Protein AF-A0A4Y3VNN1-F1 (afdb_monomer_lite)

Sequence (61 aa):
MHAAPTAPGEPSATGPRTLCGKDTFAMETARGKTTERPGAPWYPAEYASVVCPDCDAVMET

Secondary structure (DSSP, 8-state):
-PEEESSTT-TT-EEEEETT--BSTTS--------SSTTS-SS-GGGTTTS-HHHHHHH--

Organism: NCBI:txid284043

pLDDT: mean 70.68, std 10.39, range [48.5, 84.75]

Structure (mmCIF, N/CA/C/O backbone):
data_AF-A0A4Y3VNN1-F1
#
_entry.id   AF-A0A4Y3VNN1-F1
#
loop_
_atom_site.group_PDB
_atom_site.id
_atom_site.type_symbol
_atom_site.label_atom_id
_atom_site.label_alt_id
_atom_site.label_comp_id
_atom_site.label_asym_id
_atom_site.label_entity_id
_atom_site.label_seq_id
_atom_site.pdbx_PDB_ins_code
_atom_site.Cartn_x
_atom_site.Cartn_y
_atom_site.Cartn_z
_atom_site.occupancy
_atom_site.B_iso_or_equiv
_atom_site.auth_seq_id
_atom_site.auth_comp_id
_atom_site.auth_asym_id
_atom_site.auth_atom_id
_atom_site.pdbx_PDB_model_num
ATOM 1 N N . MET A 1 1 ? -0.031 -1.804 -4.486 1.00 64.62 1 MET A N 1
ATOM 2 C CA . MET A 1 1 ? 0.635 -2.810 -3.624 1.00 64.62 1 MET A CA 1
ATOM 3 C C . MET A 1 1 ? 2.051 -2.338 -3.377 1.00 64.62 1 MET A C 1
ATOM 5 O O . MET A 1 1 ? 2.647 -1.838 -4.322 1.00 64.62 1 MET A O 1
ATOM 9 N N . HIS A 1 2 ? 2.570 -2.470 -2.157 1.00 65.06 2 HIS A N 1
ATOM 10 C CA . HIS A 1 2 ? 3.961 -2.124 -1.855 1.00 65.06 2 HIS A CA 1
ATOM 11 C C . HIS A 1 2 ? 4.876 -3.340 -2.006 1.00 65.06 2 HIS A C 1
ATOM 13 O O . HIS A 1 2 ? 4.498 -4.466 -1.663 1.00 65.06 2 HIS A O 1
ATOM 19 N N . ALA A 1 3 ? 6.078 -3.102 -2.518 1.00 63.78 3 ALA A N 1
ATOM 20 C CA . ALA A 1 3 ? 7.172 -4.057 -2.454 1.00 63.78 3 ALA A CA 1
ATOM 21 C C . ALA A 1 3 ? 8.118 -3.679 -1.323 1.00 63.78 3 ALA A C 1
ATOM 23 O O . ALA A 1 3 ? 8.324 -2.495 -1.052 1.00 63.78 3 ALA A O 1
ATOM 24 N N . ALA A 1 4 ? 8.713 -4.689 -0.693 1.00 61.09 4 ALA A N 1
ATOM 25 C CA . ALA A 1 4 ? 9.781 -4.461 0.267 1.00 61.09 4 ALA A CA 1
ATOM 26 C C . ALA A 1 4 ? 10.982 -3.795 -0.434 1.00 61.09 4 ALA A C 1
ATOM 28 O O . ALA A 1 4 ? 11.255 -4.141 -1.584 1.00 61.09 4 ALA A O 1
ATOM 29 N N . PRO A 1 5 ? 11.711 -2.873 0.217 1.00 57.59 5 PRO A N 1
ATOM 30 C CA . PRO A 1 5 ? 12.949 -2.329 -0.328 1.00 57.59 5 PRO A CA 1
ATOM 31 C C . PRO A 1 5 ? 13.958 -3.440 -0.642 1.00 57.59 5 PRO A C 1
ATOM 33 O O . PRO A 1 5 ? 14.116 -4.381 0.134 1.00 57.59 5 PRO A O 1
ATOM 36 N N . THR A 1 6 ? 14.672 -3.315 -1.758 1.00 61.88 6 THR A N 1
ATOM 37 C CA . THR A 1 6 ? 15.736 -4.252 -2.164 1.00 61.88 6 THR A CA 1
ATOM 38 C C . THR A 1 6 ? 16.938 -4.189 -1.215 1.00 61.88 6 THR A C 1
ATOM 40 O O . THR A 1 6 ? 17.632 -5.187 -1.036 1.00 61.88 6 THR A O 1
ATOM 43 N N . ALA A 1 7 ? 17.157 -3.041 -0.566 1.00 53.28 7 ALA A N 1
ATOM 44 C CA . ALA A 1 7 ? 18.190 -2.837 0.442 1.00 53.28 7 ALA A CA 1
ATOM 45 C C . ALA A 1 7 ? 17.658 -1.975 1.606 1.00 53.28 7 ALA A C 1
ATOM 47 O O . ALA A 1 7 ? 16.870 -1.049 1.375 1.00 53.28 7 ALA A O 1
ATOM 48 N N . PRO A 1 8 ? 18.084 -2.229 2.860 1.00 53.00 8 PRO A N 1
ATOM 49 C CA . PRO A 1 8 ? 17.790 -1.338 3.979 1.00 53.00 8 PRO A CA 1
ATOM 50 C C . PRO A 1 8 ? 18.296 0.083 3.685 1.00 53.00 8 PRO A C 1
ATOM 52 O O . PRO A 1 8 ? 19.476 0.273 3.413 1.00 53.00 8 PRO A O 1
ATOM 55 N N . GLY A 1 9 ? 17.410 1.081 3.744 1.00 59.09 9 GLY A N 1
ATOM 56 C CA . GLY A 1 9 ? 17.760 2.492 3.520 1.00 59.09 9 GLY A CA 1
ATOM 57 C C . GLY A 1 9 ? 17.567 3.014 2.092 1.00 59.09 9 GLY A C 1
ATOM 58 O O . GLY A 1 9 ? 17.702 4.218 1.889 1.00 59.09 9 GLY A O 1
ATOM 59 N N . GLU A 1 10 ? 17.180 2.172 1.126 1.00 54.69 10 GLU A N 1
ATOM 60 C CA . GLU A 1 10 ? 16.842 2.603 -0.240 1.00 54.69 10 GLU A CA 1
ATOM 61 C C . GLU A 1 10 ? 15.337 2.447 -0.528 1.00 54.69 10 GLU A C 1
ATOM 63 O O . GLU A 1 10 ? 14.914 1.465 -1.145 1.00 54.69 10 GLU A O 1
ATOM 68 N N . PRO A 1 11 ? 14.494 3.415 -0.116 1.00 54.69 11 PRO A N 1
ATOM 69 C CA . PRO A 1 11 ? 13.042 3.335 -0.297 1.00 54.69 11 PRO A CA 1
ATOM 70 C C . PRO A 1 11 ? 12.598 3.318 -1.770 1.00 54.69 11 PRO A C 1
ATOM 72 O O . PRO A 1 11 ? 11.468 2.934 -2.059 1.00 54.69 11 PRO A O 1
ATOM 75 N N . SER A 1 12 ? 13.472 3.699 -2.708 1.00 55.53 12 SER A N 1
ATOM 76 C CA . SER A 1 12 ? 13.160 3.728 -4.144 1.00 55.53 12 SER A CA 1
ATOM 77 C C . SER A 1 12 ? 13.322 2.377 -4.851 1.00 55.53 12 SER A C 1
ATOM 79 O O . SER A 1 12 ? 12.779 2.203 -5.942 1.00 55.53 12 SER A O 1
ATOM 81 N N . ALA A 1 13 ? 14.037 1.408 -4.268 1.00 59.78 13 ALA A N 1
ATOM 82 C CA . ALA A 1 13 ? 14.284 0.118 -4.913 1.00 59.78 13 ALA A CA 1
ATOM 83 C C . ALA A 1 13 ? 13.204 -0.903 -4.522 1.00 59.78 13 ALA A C 1
ATOM 85 O O . ALA A 1 13 ? 13.389 -1.704 -3.610 1.00 59.78 13 ALA A O 1
ATOM 86 N N . THR A 1 14 ? 12.067 -0.874 -5.217 1.00 64.38 14 THR A N 1
ATOM 87 C CA . THR A 1 14 ? 10.983 -1.870 -5.099 1.00 64.38 14 THR A CA 1
ATOM 88 C C . THR A 1 14 ? 11.549 -3.280 -5.317 1.00 64.38 14 THR A C 1
ATOM 90 O O . THR A 1 14 ? 12.083 -3.573 -6.383 1.00 64.38 14 THR A O 1
ATOM 93 N N . GLY A 1 15 ? 11.470 -4.145 -4.306 1.00 70.56 15 GLY A N 1
ATOM 94 C CA . GLY A 1 15 ? 11.930 -5.533 -4.371 1.00 70.56 15 GLY A CA 1
ATOM 95 C C . GLY A 1 15 ? 11.118 -6.379 -5.355 1.00 70.56 15 GLY A C 1
ATOM 96 O O . GLY A 1 15 ? 10.061 -5.946 -5.810 1.00 70.56 15 GLY A O 1
ATOM 97 N N . PRO A 1 16 ? 11.563 -7.608 -5.674 1.00 79.81 16 PRO A N 1
ATOM 98 C CA . PRO A 1 16 ? 11.008 -8.418 -6.768 1.00 79.81 16 PRO A CA 1
ATOM 99 C C . PRO A 1 16 ? 9.592 -8.949 -6.497 1.00 79.81 16 PRO A C 1
ATOM 101 O O . PRO A 1 16 ? 8.964 -9.541 -7.375 1.00 79.81 16 PRO A O 1
ATOM 104 N N . ARG A 1 17 ? 9.089 -8.792 -5.266 1.00 80.06 17 ARG A N 1
ATOM 105 C CA . ARG A 1 17 ? 7.755 -9.239 -4.863 1.00 80.06 17 ARG A CA 1
ATOM 106 C C . ARG A 1 17 ? 7.079 -8.221 -3.952 1.00 80.06 17 ARG A C 1
ATOM 108 O O . ARG A 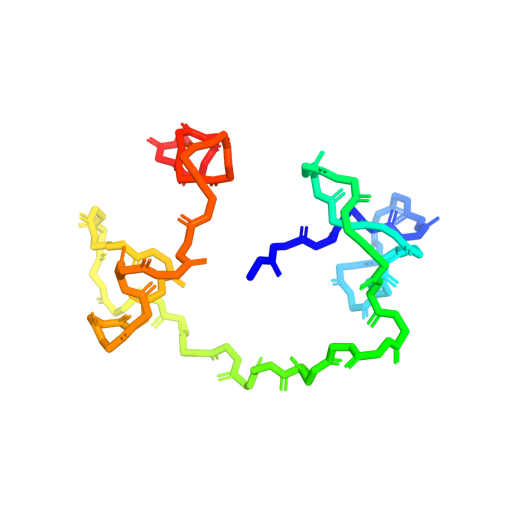1 17 ? 7.733 -7.554 -3.150 1.00 80.06 17 ARG A O 1
ATOM 115 N N . THR A 1 18 ? 5.757 -8.141 -4.053 1.00 78.06 18 THR A N 1
ATOM 116 C CA . THR A 1 18 ? 4.913 -7.422 -3.094 1.00 78.06 18 THR A CA 1
ATOM 117 C C . THR A 1 18 ? 4.893 -8.149 -1.752 1.00 78.06 18 THR A C 1
ATOM 119 O O . THR A 1 18 ? 5.273 -9.318 -1.669 1.00 78.06 18 THR A O 1
ATOM 122 N N . LEU A 1 19 ? 4.381 -7.493 -0.708 1.00 75.50 19 LEU A N 1
ATOM 123 C CA . LEU A 1 19 ? 4.210 -8.120 0.609 1.00 75.50 19 LEU A CA 1
ATOM 124 C C . LEU A 1 19 ? 3.410 -9.439 0.543 1.00 75.50 19 LEU A C 1
ATOM 126 O O . LEU A 1 19 ? 3.810 -10.438 1.125 1.00 75.50 19 LEU A O 1
ATOM 130 N N . CYS A 1 20 ? 2.326 -9.471 -0.237 1.00 79.00 20 CYS A N 1
ATOM 131 C CA . CYS A 1 20 ? 1.524 -10.678 -0.486 1.00 79.00 20 CYS A CA 1
ATOM 132 C C . CYS A 1 20 ? 2.101 -11.610 -1.572 1.00 79.00 20 CYS A C 1
ATOM 134 O O . CYS A 1 20 ? 1.425 -12.521 -2.047 1.00 79.00 20 CYS A O 1
ATOM 136 N N . GLY A 1 21 ? 3.342 -11.384 -2.005 1.00 79.94 21 GLY A N 1
ATOM 137 C CA . GLY A 1 21 ? 4.061 -12.281 -2.898 1.00 79.94 21 GLY A CA 1
ATOM 138 C C . GLY A 1 21 ? 3.663 -12.213 -4.374 1.00 79.94 21 GLY A C 1
ATOM 139 O O . GLY A 1 21 ? 3.934 -13.182 -5.078 1.00 79.94 21 GLY A O 1
ATOM 140 N N . LYS A 1 22 ? 3.060 -11.130 -4.881 1.00 79.00 22 LYS A N 1
ATOM 141 C CA . LYS A 1 22 ? 2.907 -10.933 -6.338 1.00 79.00 22 LYS A CA 1
ATOM 142 C C . LYS A 1 22 ? 4.199 -10.389 -6.941 1.00 79.00 22 LYS A C 1
ATOM 144 O O . LYS A 1 22 ? 4.912 -9.644 -6.280 1.00 79.00 22 LYS A O 1
ATOM 149 N N . ASP A 1 23 ? 4.490 -10.774 -8.177 1.00 81.88 23 ASP A N 1
ATOM 150 C CA . ASP A 1 23 ? 5.644 -10.270 -8.923 1.00 81.88 23 ASP A CA 1
ATOM 151 C C . ASP A 1 23 ? 5.499 -8.767 -9.193 1.00 81.88 23 ASP A C 1
ATOM 153 O O . ASP A 1 23 ? 4.427 -8.322 -9.603 1.00 81.88 23 ASP A O 1
ATOM 157 N N . THR A 1 24 ? 6.553 -7.994 -8.925 1.00 74.81 24 THR A N 1
ATOM 158 C CA . THR A 1 24 ? 6.554 -6.529 -9.084 1.00 74.81 24 THR A CA 1
ATOM 159 C C . THR A 1 24 ? 7.098 -6.078 -10.432 1.00 74.81 24 THR A C 1
ATOM 161 O O . THR A 1 24 ? 6.866 -4.935 -10.816 1.00 74.81 24 THR A O 1
ATOM 164 N N . PHE A 1 25 ? 7.775 -6.958 -11.175 1.00 74.62 25 PHE A N 1
ATOM 165 C C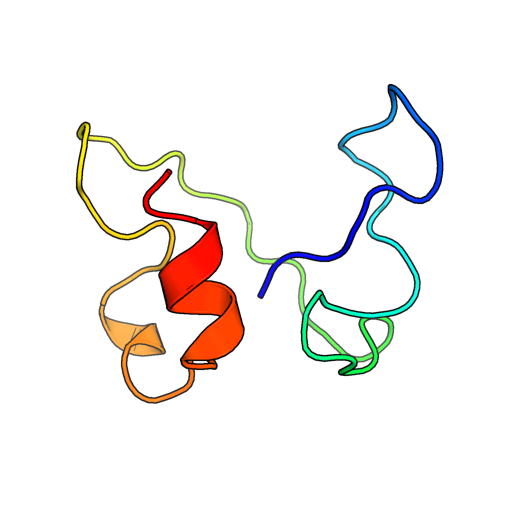A . PHE A 1 25 ? 8.382 -6.635 -12.464 1.00 74.62 25 PHE A CA 1
ATOM 166 C C . PHE A 1 25 ? 7.320 -6.308 -13.521 1.00 74.62 25 PHE A C 1
ATOM 168 O O . PHE A 1 25 ? 7.519 -5.430 -14.356 1.00 74.62 25 PHE A O 1
ATOM 175 N N . ALA A 1 26 ? 6.167 -6.980 -13.458 1.00 75.00 26 ALA A N 1
ATOM 176 C CA . ALA A 1 26 ? 5.029 -6.724 -14.342 1.00 75.00 26 ALA A CA 1
ATOM 177 C C . ALA A 1 26 ? 4.089 -5.597 -13.861 1.00 75.00 26 ALA A C 1
ATOM 179 O O . ALA A 1 26 ? 3.081 -5.326 -14.517 1.00 75.00 26 ALA A O 1
ATOM 180 N N . MET A 1 27 ? 4.356 -4.971 -12.709 1.00 76.44 27 MET A N 1
ATOM 181 C CA . MET A 1 27 ? 3.451 -3.988 -12.105 1.00 76.44 27 MET A CA 1
ATOM 182 C C . MET A 1 27 ? 3.839 -2.558 -12.476 1.00 76.44 27 MET A C 1
ATOM 184 O O . MET A 1 27 ? 5.005 -2.178 -12.426 1.00 76.44 27 MET A O 1
ATOM 188 N N . GLU A 1 28 ? 2.839 -1.734 -12.782 1.00 74.00 28 GLU A N 1
ATOM 189 C CA . GLU A 1 28 ? 3.058 -0.303 -12.964 1.00 74.00 28 GLU A CA 1
ATOM 190 C C . GLU A 1 28 ? 3.360 0.369 -11.616 1.00 74.00 28 GLU A C 1
ATOM 192 O O . GLU A 1 28 ? 2.646 0.183 -10.624 1.00 74.00 28 GLU A O 1
ATOM 197 N N . THR A 1 29 ? 4.413 1.186 -11.579 1.00 70.44 29 THR A N 1
ATOM 198 C CA . THR A 1 29 ? 4.693 2.051 -10.435 1.00 70.44 29 THR A CA 1
ATOM 199 C C . THR A 1 29 ? 3.719 3.220 -10.436 1.00 70.44 29 THR A C 1
ATOM 201 O O . THR A 1 29 ? 3.873 4.170 -11.209 1.00 70.44 29 THR A O 1
ATOM 204 N N . ALA A 1 30 ? 2.737 3.184 -9.538 1.00 68.38 30 ALA A N 1
ATOM 205 C CA . ALA A 1 30 ? 1.903 4.346 -9.279 1.00 68.38 30 ALA A CA 1
ATOM 206 C C . ALA A 1 30 ? 2.790 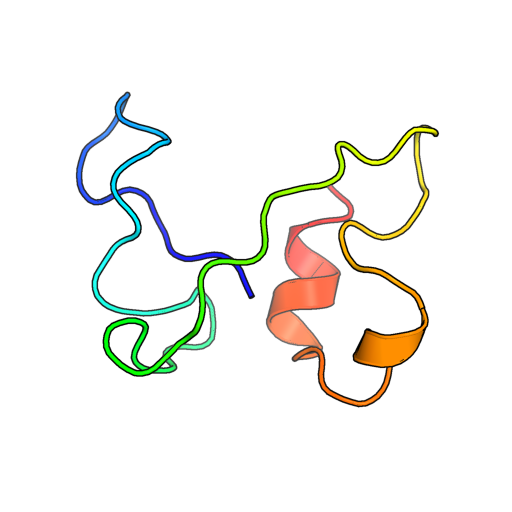5.493 -8.768 1.00 68.38 30 ALA A C 1
ATOM 208 O O . ALA A 1 30 ? 3.557 5.322 -7.817 1.00 68.38 30 ALA A O 1
ATOM 209 N N . ARG A 1 31 ? 2.688 6.678 -9.384 1.00 61.38 31 ARG A N 1
ATOM 210 C CA . ARG A 1 31 ? 3.279 7.894 -8.810 1.00 61.38 31 ARG A CA 1
ATOM 211 C C . ARG A 1 31 ? 2.547 8.166 -7.504 1.00 61.38 31 ARG A C 1
ATOM 213 O O . ARG A 1 31 ? 1.404 8.615 -7.532 1.00 61.38 31 ARG A O 1
ATOM 220 N N . GLY A 1 32 ? 3.181 7.818 -6.386 1.00 58.47 32 GLY A N 1
ATOM 221 C CA . GLY A 1 32 ? 2.594 7.937 -5.060 1.00 58.47 32 GLY A CA 1
ATOM 222 C C . GLY A 1 32 ? 2.020 9.333 -4.858 1.00 58.47 32 GLY A C 1
ATOM 223 O O . GLY A 1 32 ? 2.759 10.315 -4.837 1.00 58.47 32 GLY A O 1
ATOM 224 N N . LYS A 1 33 ? 0.696 9.426 -4.721 1.00 53.88 33 LYS A N 1
ATOM 225 C CA . LYS A 1 33 ? 0.101 10.554 -4.017 1.00 53.88 33 LYS A CA 1
ATOM 226 C C . LYS A 1 33 ? 0.307 10.252 -2.547 1.00 53.88 33 LYS A C 1
ATOM 228 O O . LYS A 1 33 ? -0.272 9.301 -2.033 1.00 53.88 33 LYS A O 1
ATOM 233 N N . THR A 1 34 ? 1.174 11.021 -1.903 1.00 56.94 34 THR A N 1
ATOM 234 C CA . THR A 1 34 ? 1.228 11.088 -0.447 1.00 56.94 34 THR A CA 1
ATOM 235 C C . THR A 1 34 ? -0.192 11.305 0.040 1.00 56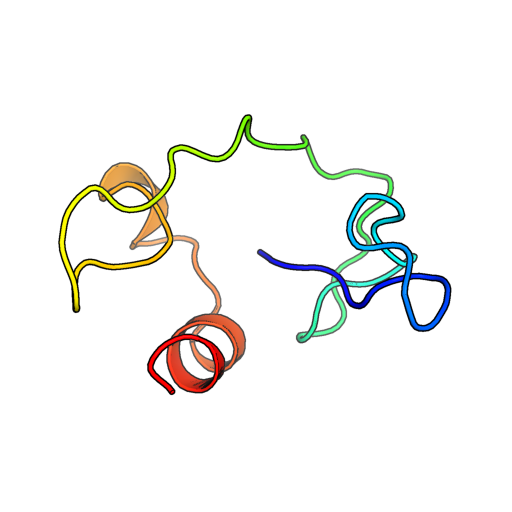.94 34 THR A C 1
ATOM 237 O O . THR A 1 34 ? -0.845 12.263 -0.373 1.00 56.94 34 THR A O 1
ATOM 240 N N . THR A 1 35 ? -0.689 10.383 0.856 1.00 56.56 35 THR A N 1
ATOM 241 C CA . THR A 1 35 ? -2.010 10.495 1.450 1.00 56.56 35 THR A CA 1
ATOM 242 C C . THR A 1 35 ? -2.097 11.839 2.172 1.00 56.56 35 THR A C 1
ATOM 244 O O . THR A 1 35 ? -1.409 12.067 3.163 1.00 56.56 35 THR A O 1
ATOM 247 N N . GLU A 1 36 ? -2.915 12.757 1.654 1.00 59.03 36 GLU A N 1
ATOM 248 C CA . GLU A 1 36 ? -2.965 14.157 2.109 1.00 59.03 36 GLU A CA 1
ATOM 249 C C . GLU A 1 36 ? -3.535 14.305 3.533 1.00 59.03 36 GLU A C 1
ATOM 251 O O . GLU A 1 36 ? -3.528 15.396 4.102 1.00 59.03 36 GLU A O 1
ATOM 256 N N . ARG A 1 37 ? -4.028 13.210 4.133 1.00 63.78 37 ARG A N 1
ATOM 257 C CA . ARG A 1 37 ? -4.657 13.195 5.453 1.00 63.78 37 ARG A CA 1
ATOM 258 C C . ARG A 1 37 ? -4.224 11.974 6.278 1.00 63.78 37 ARG A C 1
ATOM 260 O O . ARG A 1 37 ? -4.319 10.857 5.772 1.00 63.78 37 ARG A O 1
ATOM 267 N N . PRO A 1 38 ? -3.842 12.158 7.556 1.00 68.88 38 PRO A N 1
ATOM 268 C CA . PRO A 1 38 ? -3.640 11.052 8.490 1.00 68.88 38 PRO A CA 1
ATOM 269 C C . PRO A 1 38 ? -4.884 10.150 8.560 1.00 68.88 38 PRO A C 1
ATOM 271 O O . PRO A 1 38 ? -5.995 10.654 8.737 1.00 68.88 38 PRO A O 1
ATOM 274 N N . GLY A 1 39 ? -4.704 8.837 8.392 1.00 72.00 39 GLY A N 1
ATOM 275 C CA . GLY A 1 39 ? -5.786 7.841 8.438 1.00 72.00 39 GLY A CA 1
ATOM 276 C C . GLY A 1 39 ? -6.639 7.727 7.170 1.00 72.00 39 GLY A C 1
ATOM 277 O O . GLY A 1 39 ? -7.697 7.107 7.204 1.00 72.00 39 GLY A O 1
ATOM 278 N N . ALA A 1 40 ? -6.239 8.350 6.057 1.00 75.38 40 ALA A N 1
ATOM 279 C CA . ALA A 1 40 ? -6.802 7.989 4.758 1.00 75.38 40 ALA A CA 1
ATOM 280 C C . ALA A 1 40 ? -6.038 6.785 4.163 1.00 75.38 40 ALA A C 1
ATOM 282 O O . ALA A 1 40 ? -4.833 6.665 4.397 1.00 75.38 40 ALA A O 1
ATOM 283 N N . PRO A 1 41 ? -6.708 5.921 3.374 1.00 78.56 41 PRO A N 1
ATOM 284 C CA . PRO A 1 41 ? -6.055 4.781 2.746 1.00 78.56 41 PRO A CA 1
ATOM 285 C C . PRO A 1 41 ? -4.848 5.207 1.908 1.00 78.56 41 PRO A C 1
ATOM 287 O O . PRO A 1 41 ? -4.862 6.243 1.239 1.00 78.56 41 PRO A O 1
ATOM 290 N N . TRP A 1 42 ? -3.810 4.374 1.898 1.00 76.25 42 TRP A N 1
ATOM 291 C CA . TRP A 1 42 ? -2.586 4.580 1.111 1.00 76.25 42 TRP A CA 1
ATOM 292 C C . TRP A 1 42 ? -2.790 4.397 -0.406 1.00 76.25 42 TRP A C 1
ATOM 294 O O . TRP A 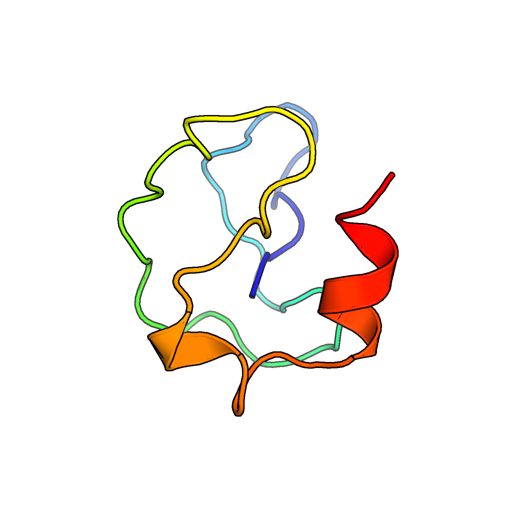1 42 ? -1.852 4.555 -1.190 1.00 76.25 42 TRP A O 1
ATOM 304 N N . TYR A 1 43 ? -4.011 4.071 -0.836 1.00 77.69 43 TYR A N 1
ATOM 305 C CA . TYR A 1 43 ? -4.412 3.922 -2.230 1.00 77.69 43 TYR A CA 1
ATOM 306 C C . TYR A 1 43 ? -5.649 4.775 -2.564 1.00 77.69 43 TYR A C 1
ATOM 308 O O . TYR A 1 43 ? -6.529 4.970 -1.725 1.00 77.69 43 TYR A O 1
ATOM 316 N N . PRO A 1 44 ? -5.755 5.257 -3.814 1.00 78.81 44 PRO A N 1
ATOM 317 C CA . PRO A 1 44 ? -6.975 5.869 -4.332 1.00 78.81 44 PRO A CA 1
ATOM 318 C C . PRO A 1 44 ? -8.203 4.957 -4.235 1.00 78.81 44 PRO A C 1
ATOM 320 O O . PRO A 1 44 ? -8.098 3.744 -4.411 1.00 78.81 44 PRO A O 1
ATOM 323 N N . ALA A 1 45 ? -9.384 5.549 -4.042 1.00 82.50 45 ALA A N 1
ATOM 324 C CA . ALA A 1 45 ? -10.639 4.813 -3.881 1.00 82.50 45 ALA A CA 1
ATOM 325 C C . ALA A 1 45 ? -10.951 3.871 -5.059 1.00 82.50 45 ALA A C 1
ATOM 327 O O . ALA A 1 45 ? -11.527 2.805 -4.838 1.00 82.50 45 ALA A O 1
ATOM 328 N N . GLU A 1 46 ? -10.526 4.205 -6.287 1.00 82.62 46 GLU A N 1
ATOM 329 C CA . GLU A 1 46 ? -10.681 3.316 -7.447 1.00 82.62 46 GLU A CA 1
ATOM 330 C C . GLU A 1 46 ? -10.020 1.938 -7.268 1.00 82.62 46 GLU A C 1
ATOM 332 O O . GLU A 1 46 ? -10.473 0.959 -7.862 1.00 82.62 46 GLU A O 1
ATOM 337 N N . TYR A 1 47 ? -8.995 1.828 -6.417 1.00 80.94 47 TYR A N 1
ATOM 338 C CA . TYR A 1 47 ? -8.274 0.578 -6.192 1.00 80.94 47 TYR A CA 1
ATOM 339 C C . TYR A 1 47 ? -8.804 -0.249 -5.018 1.00 80.94 47 TYR A C 1
ATOM 341 O O . TYR A 1 47 ? -8.348 -1.376 -4.835 1.00 80.94 47 TYR A O 1
ATOM 349 N N . ALA A 1 48 ? -9.794 0.237 -4.261 1.00 84.25 48 ALA A N 1
ATOM 350 C CA . ALA A 1 48 ? -10.305 -0.455 -3.072 1.00 84.25 48 ALA A CA 1
ATOM 351 C C . ALA A 1 48 ? -10.789 -1.890 -3.351 1.00 84.25 48 ALA A C 1
ATOM 353 O O . ALA A 1 48 ? -10.674 -2.766 -2.502 1.00 84.25 48 ALA A O 1
ATOM 354 N N . SER A 1 49 ? -11.287 -2.153 -4.562 1.00 84.75 49 SER A N 1
ATOM 355 C CA . SER A 1 49 ? -11.765 -3.481 -4.972 1.00 84.75 49 SER A CA 1
ATOM 356 C C . SER A 1 49 ? -10.656 -4.460 -5.378 1.00 84.75 49 SER A C 1
ATOM 358 O O . SER A 1 49 ? -10.904 -5.662 -5.460 1.00 84.75 49 SER A O 1
ATOM 360 N N . VAL A 1 50 ? -9.444 -3.968 -5.653 1.00 81.31 50 VAL A N 1
ATOM 361 C CA . VAL A 1 50 ? -8.324 -4.769 -6.184 1.00 81.31 50 VAL A CA 1
ATOM 362 C C . VAL A 1 50 ? -7.132 -4.849 -5.228 1.00 81.31 50 VAL A C 1
ATOM 364 O O . VAL A 1 50 ? -6.162 -5.568 -5.499 1.00 81.31 50 VAL A O 1
ATOM 367 N N . VAL A 1 51 ? -7.188 -4.124 -4.110 1.00 82.56 51 VAL A N 1
ATOM 368 C CA . VAL A 1 51 ? -6.195 -4.203 -3.038 1.00 82.56 51 VAL A CA 1
ATOM 369 C C . VAL A 1 51 ? -6.311 -5.550 -2.321 1.00 82.56 51 VAL A C 1
ATOM 371 O O . VAL A 1 51 ? -7.391 -6.065 -2.055 1.00 82.56 51 VAL A O 1
ATOM 374 N N . CYS A 1 52 ? -5.156 -6.150 -2.036 1.00 84.31 52 CYS A N 1
ATOM 375 C CA . CYS A 1 52 ? -5.071 -7.377 -1.255 1.00 84.31 52 CYS A CA 1
ATOM 376 C C . CYS A 1 52 ? -5.328 -7.066 0.232 1.00 84.31 52 CYS A C 1
ATOM 378 O O . CYS A 1 52 ? -4.634 -6.193 0.756 1.00 84.31 52 CYS A O 1
ATOM 380 N N . PRO A 1 53 ? -6.226 -7.797 0.923 1.00 82.81 53 PRO A N 1
ATOM 381 C CA . PRO A 1 53 ? -6.527 -7.564 2.339 1.00 82.81 53 PRO A CA 1
ATOM 382 C C . PRO A 1 53 ? -5.300 -7.627 3.261 1.00 82.81 53 PRO A C 1
ATOM 384 O O . PRO A 1 53 ? -5.179 -6.817 4.172 1.00 82.81 53 PRO A O 1
ATOM 387 N N . ASP A 1 54 ? -4.344 -8.523 2.993 1.00 83.06 54 ASP A N 1
ATOM 388 C CA . ASP A 1 54 ? -3.103 -8.606 3.780 1.00 83.06 54 ASP A CA 1
ATOM 389 C C . ASP A 1 54 ? -2.222 -7.359 3.607 1.00 83.06 54 ASP A C 1
ATOM 391 O O . ASP A 1 54 ? -1.555 -6.916 4.538 1.00 83.06 54 ASP A O 1
ATOM 395 N N . CYS A 1 55 ? -2.214 -6.770 2.407 1.00 79.62 55 CYS A N 1
ATOM 396 C CA . CYS A 1 55 ? -1.502 -5.517 2.155 1.00 79.62 55 CYS A CA 1
ATOM 397 C C . CYS A 1 55 ? -2.239 -4.301 2.723 1.00 79.62 55 CYS A C 1
ATOM 399 O O . CYS A 1 55 ? -1.586 -3.314 3.042 1.00 79.62 55 CYS A O 1
ATOM 401 N N . ASP A 1 56 ? -3.567 -4.358 2.813 1.00 82.75 56 ASP A N 1
ATOM 402 C CA . ASP A 1 56 ? -4.393 -3.324 3.438 1.00 82.75 56 ASP A CA 1
ATOM 403 C C . ASP A 1 56 ? -4.110 -3.257 4.946 1.00 82.75 56 ASP A C 1
ATOM 405 O O . ASP A 1 56 ? -3.733 -2.210 5.462 1.00 82.75 56 ASP A O 1
ATOM 409 N N . ALA A 1 57 ? -4.144 -4.410 5.622 1.00 82.44 57 ALA A N 1
ATOM 410 C CA . ALA A 1 57 ? -3.998 -4.512 7.073 1.00 82.44 57 ALA A CA 1
ATOM 411 C C . ALA A 1 57 ? -2.636 -4.044 7.621 1.00 82.44 57 ALA A C 1
ATOM 413 O O . ALA A 1 57 ? -2.571 -3.516 8.727 1.00 82.44 57 ALA A O 1
ATOM 414 N N . VAL A 1 58 ? -1.543 -4.246 6.877 1.00 73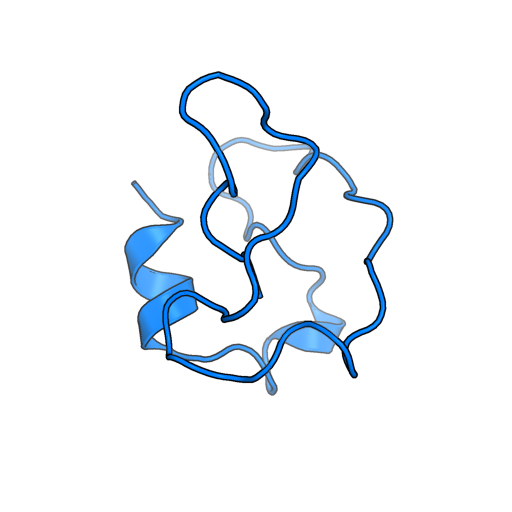.81 58 VAL A N 1
ATOM 415 C CA . VAL A 1 58 ? -0.178 -3.907 7.338 1.00 73.81 58 VAL A CA 1
ATOM 416 C C . VAL A 1 58 ? 0.158 -2.421 7.172 1.00 73.81 58 VAL A C 1
ATOM 418 O O . VAL A 1 58 ? 1.090 -1.934 7.799 1.00 73.81 58 VAL A O 1
ATOM 421 N N . MET A 1 59 ? -0.577 -1.687 6.338 1.00 70.12 59 MET A N 1
ATOM 422 C CA . MET A 1 59 ? -0.289 -0.274 6.055 1.00 70.12 59 MET A CA 1
ATOM 423 C C . MET A 1 59 ? -1.076 0.701 6.948 1.00 70.12 59 MET A C 1
ATOM 425 O O . MET A 1 59 ? -0.795 1.895 6.926 1.00 70.12 59 MET A O 1
ATOM 429 N N . GLU A 1 60 ? -2.035 0.204 7.735 1.00 61.53 60 GLU A N 1
ATOM 430 C CA . GLU A 1 60 ? -2.822 0.980 8.711 1.00 61.53 60 GLU A CA 1
ATOM 431 C C . GLU A 1 60 ? -2.108 1.132 10.079 1.00 61.53 60 GLU A C 1
ATOM 433 O O . GLU A 1 60 ? -2.736 1.507 11.072 1.00 61.53 60 GLU A O 1
ATOM 438 N N . THR A 1 61 ? -0.801 0.836 10.154 1.00 48.50 61 THR A N 1
ATOM 439 C CA . THR A 1 61 ? 0.036 0.907 11.373 1.00 48.50 61 THR A CA 1
ATOM 440 C C . THR A 1 61 ? 1.183 1.892 11.222 1.00 48.50 61 THR A C 1
ATOM 442 O O . THR A 1 61 ? 1.445 2.645 12.186 1.00 48.50 61 THR A O 1
#

Foldseek 3Di:
DAADAPDPPCRPRRDQARPVGDGCVPPDDDPFDPPPDLPDFSDDPVCPVPDDPVNRVVVND

Radius of gyration: 11.81 Å; chains: 1; bounding box: 30×26×26 Å